Protein AF-A0A1E3R2U1-F1 (afdb_monomer_lite)

Foldseek 3Di:
DVVCCLPPPVNLVCLQVVPVVSCVVPPDDPQRSVCLQPLHALVSVVVVPDDSVVSHSSNCSSHVVSVVVDDPVNVVVVVVVD

Structure (mmCIF, N/CA/C/O backbone):
data_AF-A0A1E3R2U1-F1
#
_entry.id   AF-A0A1E3R2U1-F1
#
loop_
_atom_site.group_PDB
_atom_site.id
_atom_site.type_symbol
_atom_site.label_atom_id
_atom_site.label_alt_id
_atom_site.label_comp_id
_atom_site.label_asym_id
_atom_site.label_entity_id
_atom_site.label_seq_id
_atom_site.pdbx_PDB_ins_code
_atom_site.Cartn_x
_atom_site.Cartn_y
_atom_site.Cartn_z
_atom_site.occupancy
_atom_site.B_iso_or_equiv
_atom_site.auth_seq_id
_atom_site.auth_comp_id
_atom_site.auth_asym_id
_atom_site.auth_atom_id
_atom_site.pdbx_PDB_model_num
ATOM 1 N N . MET A 1 1 ? -19.173 6.506 -5.774 1.00 45.34 1 MET A N 1
ATOM 2 C CA . MET A 1 1 ? -18.699 5.332 -6.550 1.00 45.34 1 MET A CA 1
ATOM 3 C C . MET A 1 1 ? -17.327 4.912 -6.025 1.00 45.34 1 MET A C 1
ATOM 5 O O . MET A 1 1 ? -16.745 5.679 -5.274 1.00 45.34 1 MET A O 1
ATOM 9 N N . VAL A 1 2 ? -16.810 3.717 -6.357 1.00 41.84 2 VAL A N 1
ATOM 10 C CA . VAL A 1 2 ? -15.436 3.303 -5.960 1.00 41.84 2 VAL A CA 1
ATOM 11 C C . VAL A 1 2 ? -14.395 4.322 -6.441 1.00 41.84 2 VAL A C 1
ATOM 13 O O . VAL A 1 2 ? -13.446 4.613 -5.725 1.00 41.84 2 VAL A O 1
ATOM 16 N N . GLU A 1 3 ? -14.644 4.927 -7.602 1.00 40.03 3 GLU A N 1
ATOM 17 C CA . GLU A 1 3 ? -13.863 6.023 -8.181 1.00 40.03 3 GLU A CA 1
ATOM 18 C C . GLU A 1 3 ? -13.727 7.213 -7.220 1.00 40.03 3 GLU A C 1
ATOM 20 O O . GLU A 1 3 ? -12.612 7.661 -6.989 1.00 40.03 3 GLU A O 1
ATOM 25 N N . ASP A 1 4 ? -14.808 7.630 -6.550 1.00 45.22 4 ASP A N 1
ATOM 26 C CA . ASP A 1 4 ? -14.758 8.728 -5.573 1.00 45.22 4 ASP A CA 1
ATOM 27 C C . ASP A 1 4 ? -13.874 8.390 -4.366 1.00 45.22 4 ASP A C 1
ATOM 29 O O . ASP A 1 4 ? -13.223 9.271 -3.823 1.00 45.22 4 ASP A O 1
ATOM 33 N N . GLY A 1 5 ? -13.815 7.122 -3.944 1.00 51.44 5 GLY A N 1
ATOM 34 C CA . GLY A 1 5 ? -12.920 6.686 -2.864 1.00 51.44 5 GLY A CA 1
ATOM 35 C C . GLY A 1 5 ? -11.450 6.632 -3.288 1.00 51.44 5 GLY A C 1
ATOM 36 O O . GLY A 1 5 ? -10.566 6.798 -2.453 1.00 51.44 5 GLY A O 1
ATOM 37 N N . LEU A 1 6 ? -11.190 6.433 -4.584 1.00 50.22 6 LEU A N 1
ATOM 38 C CA . LEU A 1 6 ? -9.848 6.443 -5.172 1.00 50.22 6 LEU A CA 1
ATOM 39 C C . LEU A 1 6 ? -9.354 7.863 -5.494 1.00 50.22 6 LEU A C 1
ATOM 41 O O . LEU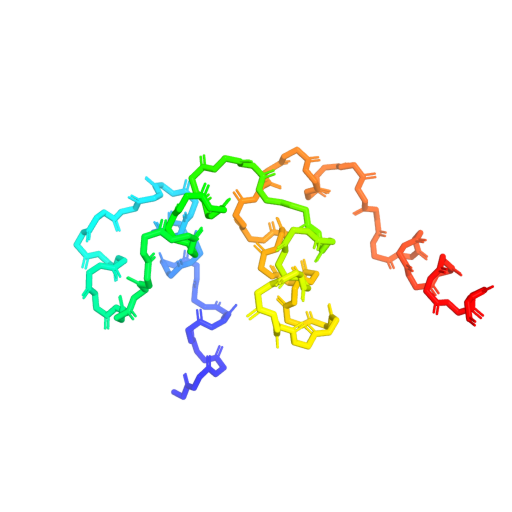 A 1 6 ? -8.146 8.064 -5.590 1.00 50.22 6 LEU A O 1
ATOM 45 N N . THR A 1 7 ? -10.258 8.836 -5.660 1.00 56.75 7 THR A N 1
ATOM 46 C CA . THR A 1 7 ? -9.927 10.231 -6.014 1.00 56.75 7 THR A CA 1
ATOM 47 C C . THR A 1 7 ? -10.225 11.251 -4.914 1.00 56.75 7 THR A C 1
ATOM 49 O O . THR A 1 7 ? -9.930 12.430 -5.085 1.00 56.75 7 THR A O 1
ATOM 52 N N . SER A 1 8 ? -10.850 10.846 -3.808 1.00 65.44 8 SER A N 1
ATOM 53 C CA . SER A 1 8 ? -11.124 11.726 -2.670 1.00 65.44 8 SER A CA 1
ATOM 54 C C . SER A 1 8 ? -9.843 11.952 -1.873 1.00 65.44 8 SER A C 1
ATOM 56 O O . SER A 1 8 ? -9.314 11.018 -1.267 1.00 65.44 8 SER A O 1
ATOM 58 N N . ASP A 1 9 ? -9.383 13.205 -1.832 1.00 67.19 9 ASP A N 1
ATOM 59 C CA . ASP A 1 9 ? -8.249 13.628 -1.000 1.00 67.19 9 ASP A CA 1
ATOM 60 C C . ASP A 1 9 ? -8.415 13.177 0.459 1.00 67.19 9 ASP A C 1
ATOM 62 O O . ASP A 1 9 ? -7.452 12.721 1.069 1.00 67.19 9 ASP A O 1
ATOM 66 N N . ASP A 1 10 ? -9.637 13.208 0.997 1.00 70.31 10 ASP A N 1
ATOM 67 C CA . ASP A 1 10 ? -9.926 12.749 2.360 1.00 70.31 10 ASP A CA 1
ATOM 68 C C . ASP A 1 10 ? -9.647 11.250 2.530 1.00 70.31 10 ASP A C 1
ATOM 70 O O . ASP A 1 10 ? -8.999 10.840 3.491 1.00 70.31 10 ASP A O 1
ATOM 74 N N . SER A 1 11 ? -10.068 10.423 1.567 1.00 69.31 11 SER A N 1
ATOM 75 C CA . SER A 1 11 ? -9.801 8.976 1.594 1.00 69.31 11 SER A CA 1
ATOM 76 C C . SER A 1 11 ? -8.304 8.688 1.477 1.00 69.31 11 SER A C 1
ATOM 78 O O . SER A 1 11 ? -7.776 7.806 2.157 1.00 69.31 11 SER A O 1
ATOM 80 N N . TRP A 1 12 ? -7.595 9.475 0.667 1.00 74.12 12 TRP A N 1
ATOM 81 C CA . TRP A 1 12 ? -6.150 9.361 0.517 1.00 74.12 12 TRP A CA 1
ATOM 82 C C . TRP A 1 12 ? -5.409 9.736 1.808 1.00 74.12 12 TRP A C 1
ATOM 84 O O . TRP A 1 12 ? -4.507 9.013 2.242 1.00 74.12 12 TRP A O 1
ATOM 94 N N . GLN A 1 13 ? -5.813 10.825 2.466 1.00 76.06 13 GLN A N 1
ATOM 95 C CA . GLN A 1 13 ? -5.244 11.236 3.749 1.00 76.06 13 GLN A CA 1
ATOM 96 C C . GLN A 1 13 ? -5.531 10.212 4.849 1.00 76.06 13 GLN A C 1
ATOM 98 O O . GLN A 1 13 ? -4.612 9.858 5.586 1.00 76.06 13 GLN A O 1
ATOM 103 N N . SER A 1 14 ? -6.749 9.670 4.927 1.00 80.38 14 SER A N 1
ATOM 104 C CA . SER A 1 14 ? -7.091 8.627 5.902 1.00 80.38 14 SER A CA 1
ATOM 105 C C . SER A 1 14 ? -6.255 7.357 5.718 1.00 80.38 14 SER A C 1
ATOM 107 O O . SER A 1 14 ? -5.761 6.803 6.699 1.00 80.38 14 SER A O 1
ATOM 109 N N . ILE A 1 15 ? -6.020 6.919 4.475 1.00 78.62 15 ILE A N 1
ATOM 110 C CA . ILE A 1 15 ? -5.149 5.767 4.186 1.00 78.62 15 ILE A CA 1
ATOM 111 C C . ILE A 1 15 ? -3.695 6.064 4.579 1.00 78.62 15 ILE A C 1
ATOM 113 O O . ILE A 1 15 ? -3.057 5.237 5.230 1.00 78.62 15 ILE A O 1
ATOM 117 N N . ARG A 1 16 ? -3.170 7.252 4.248 1.00 77.00 16 ARG A N 1
ATOM 118 C CA . ARG A 1 16 ? -1.798 7.662 4.613 1.00 77.00 16 ARG A CA 1
ATOM 119 C C . ARG A 1 16 ? -1.591 7.797 6.114 1.00 77.00 16 ARG A C 1
ATOM 121 O O . ARG A 1 16 ? -0.518 7.471 6.615 1.00 77.00 16 ARG A O 1
ATOM 128 N N . ALA A 1 17 ? -2.604 8.285 6.820 1.00 82.50 17 ALA A N 1
ATOM 129 C CA . ALA A 1 17 ? -2.597 8.406 8.269 1.00 82.50 17 ALA A CA 1
ATOM 130 C C . ALA A 1 17 ? -2.805 7.058 8.975 1.00 82.50 17 ALA A C 1
ATOM 132 O O . ALA A 1 17 ? -2.703 7.010 10.199 1.00 82.50 17 ALA A O 1
ATOM 133 N N . LEU A 1 18 ? -3.078 5.980 8.222 1.00 78.69 18 LEU A N 1
ATOM 134 C CA . LEU A 1 18 ? -3.476 4.679 8.757 1.00 78.69 18 LEU A CA 1
ATOM 135 C C . LEU A 1 18 ? -4.632 4.819 9.758 1.00 78.69 18 LEU A C 1
ATOM 137 O O . LEU A 1 18 ? -4.625 4.188 10.814 1.00 78.69 18 LEU A O 1
ATOM 141 N N . ASP A 1 19 ? -5.599 5.679 9.428 1.00 83.69 19 ASP A N 1
ATOM 142 C CA . ASP A 1 19 ? -6.744 5.986 10.278 1.00 83.69 19 ASP A CA 1
ATOM 143 C C . ASP A 1 19 ? -7.496 4.692 10.618 1.00 83.69 19 ASP A C 1
ATOM 145 O O . ASP A 1 19 ? -8.055 4.023 9.744 1.00 83.69 19 ASP A O 1
ATOM 149 N N . GLU A 1 20 ? -7.476 4.309 11.897 1.00 79.50 20 GLU A N 1
ATOM 150 C CA . GLU A 1 20 ? -8.047 3.041 12.345 1.00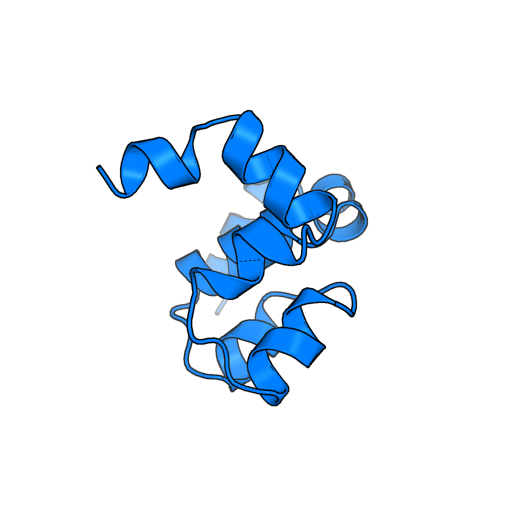 79.50 20 GLU A CA 1
ATOM 151 C C . GLU A 1 20 ? -9.569 3.001 12.179 1.00 79.50 20 GLU A C 1
ATOM 153 O O . GLU A 1 20 ? -10.116 1.941 11.871 1.00 79.50 20 GLU A O 1
ATOM 158 N N . GLU A 1 21 ? -10.259 4.136 12.321 1.00 82.69 21 GLU A N 1
ATOM 159 C CA . GLU A 1 21 ? -11.704 4.207 12.114 1.00 82.69 21 GLU A CA 1
ATOM 160 C C . GLU A 1 21 ? -12.032 3.999 10.635 1.00 82.69 21 GLU A C 1
ATOM 162 O O . GLU A 1 21 ? -12.924 3.217 10.299 1.00 82.69 21 GLU A O 1
ATOM 167 N N . PHE A 1 22 ? -11.274 4.631 9.738 1.00 82.19 22 PHE A N 1
ATOM 168 C CA . PHE A 1 22 ? -11.425 4.440 8.300 1.00 82.19 22 PHE A CA 1
ATOM 169 C C . PHE A 1 22 ? -11.101 3.004 7.876 1.00 82.19 22 PHE A C 1
ATOM 171 O O . PHE A 1 22 ? -11.901 2.372 7.185 1.00 82.19 22 PHE A O 1
ATOM 178 N N . LEU A 1 23 ? -9.963 2.460 8.317 1.00 78.69 23 LEU A N 1
ATOM 179 C CA . LEU A 1 23 ? -9.528 1.107 7.973 1.00 78.69 23 LEU A CA 1
ATOM 180 C C . LEU A 1 23 ? -10.468 0.036 8.538 1.00 78.69 23 LEU A C 1
ATOM 182 O O . LEU A 1 23 ? -10.685 -0.968 7.870 1.00 78.69 23 LEU A O 1
ATOM 186 N N . SER A 1 24 ? -11.089 0.261 9.704 1.00 82.19 24 SER A N 1
ATOM 187 C CA . SER A 1 24 ? -12.064 -0.673 10.292 1.00 82.19 24 SER A CA 1
ATOM 188 C C . SER A 1 24 ? -13.310 -0.899 9.426 1.00 82.19 24 SER A C 1
ATOM 190 O O . SER A 1 24 ? -13.993 -1.914 9.574 1.00 82.19 24 SER A O 1
ATOM 192 N N . ARG A 1 25 ? -13.598 0.019 8.492 1.00 83.56 25 ARG A N 1
ATOM 193 C CA . ARG A 1 25 ? -14.702 -0.111 7.525 1.00 83.56 25 ARG A CA 1
ATOM 194 C C . ARG A 1 25 ? -14.415 -1.172 6.464 1.00 83.56 25 ARG A C 1
ATOM 196 O O . ARG A 1 25 ? -15.343 -1.651 5.818 1.00 83.56 25 ARG A O 1
ATOM 203 N N . TYR A 1 26 ? -13.148 -1.543 6.300 1.00 75.88 26 TYR A N 1
ATOM 204 C CA . TYR A 1 26 ? -12.692 -2.575 5.386 1.00 75.88 26 TYR A CA 1
ATOM 205 C C . TYR A 1 26 ? -12.310 -3.803 6.213 1.00 75.88 26 TYR A C 1
ATOM 207 O O . TYR A 1 26 ? -11.497 -3.724 7.130 1.00 75.88 26 TYR A O 1
ATOM 215 N N . SER A 1 27 ? -12.917 -4.954 5.924 1.00 79.19 27 SER A N 1
ATOM 216 C CA . SER A 1 27 ? -12.670 -6.209 6.648 1.00 79.19 27 SER A CA 1
ATOM 217 C C . SER A 1 27 ? -11.317 -6.833 6.276 1.00 79.19 27 SER A C 1
ATOM 219 O O . SER A 1 27 ? -11.266 -7.948 5.767 1.00 79.19 27 SER A O 1
ATOM 221 N N . LEU A 1 28 ? -10.230 -6.093 6.504 1.00 79.81 28 LEU A N 1
ATOM 222 C CA . LEU A 1 28 ? -8.862 -6.522 6.235 1.00 79.81 28 LEU A CA 1
ATOM 223 C C . LEU A 1 28 ? -8.454 -7.629 7.211 1.00 79.81 28 LEU A C 1
ATOM 225 O O . LEU A 1 28 ? -8.652 -7.528 8.425 1.00 79.81 28 LEU A O 1
ATOM 229 N N . SER A 1 29 ? -7.837 -8.673 6.676 1.00 83.81 29 SER A N 1
ATOM 230 C CA . SER A 1 29 ? -7.155 -9.698 7.457 1.00 83.81 29 SER A CA 1
ATOM 231 C C . SER A 1 29 ? -5.943 -9.123 8.198 1.00 83.81 29 SER A C 1
ATOM 233 O O . SER A 1 29 ? -5.438 -8.036 7.898 1.00 83.81 29 SER A O 1
ATOM 235 N N . SER A 1 30 ? -5.435 -9.875 9.178 1.00 83.62 30 SER A N 1
ATOM 236 C CA . SER A 1 30 ? -4.231 -9.489 9.921 1.00 83.62 30 SER A CA 1
ATOM 237 C C . SER A 1 30 ? -3.011 -9.308 9.011 1.00 83.62 30 SER A C 1
ATOM 239 O O . SER A 1 30 ? -2.214 -8.402 9.251 1.00 83.62 30 SER A O 1
ATOM 241 N N . ASP A 1 31 ? -2.896 -10.111 7.952 1.00 81.25 31 ASP A N 1
ATOM 242 C CA . ASP A 1 31 ? -1.784 -10.045 7.001 1.00 81.25 31 ASP A CA 1
ATOM 243 C C . ASP A 1 31 ? -1.881 -8.809 6.099 1.00 81.25 31 ASP A C 1
ATOM 245 O O . ASP A 1 31 ? -0.901 -8.079 5.941 1.00 81.25 31 ASP A O 1
ATOM 249 N N . GLU A 1 32 ? -3.073 -8.501 5.582 1.00 82.81 32 GLU A N 1
ATOM 250 C CA . GLU A 1 32 ? -3.316 -7.290 4.786 1.00 82.81 32 GLU A CA 1
ATOM 251 C C . GLU A 1 32 ? -3.070 -6.022 5.611 1.00 82.81 32 GLU A C 1
ATOM 253 O O . GLU A 1 32 ? -2.396 -5.098 5.154 1.00 82.81 32 GLU A O 1
ATOM 258 N N . MET A 1 33 ? -3.538 -6.000 6.863 1.00 83.25 33 MET A N 1
ATOM 259 C CA . MET A 1 33 ? -3.290 -4.891 7.785 1.00 83.25 33 MET A CA 1
ATOM 260 C C . MET A 1 33 ? -1.790 -4.713 8.062 1.00 83.25 33 MET A C 1
ATOM 262 O O . MET A 1 33 ? -1.286 -3.590 8.113 1.00 83.25 33 MET A O 1
ATOM 266 N N . ASN A 1 34 ? -1.055 -5.817 8.212 1.00 84.75 34 ASN A N 1
ATOM 267 C CA . ASN A 1 34 ? 0.388 -5.789 8.421 1.00 84.75 34 ASN A CA 1
ATOM 268 C C . ASN A 1 34 ? 1.137 -5.248 7.191 1.00 84.75 34 ASN A C 1
ATOM 270 O O . ASN A 1 34 ? 2.108 -4.507 7.342 1.00 84.75 34 ASN A O 1
ATOM 274 N N . ILE A 1 35 ? 0.675 -5.569 5.979 1.00 84.69 35 ILE A N 1
ATOM 275 C CA . ILE A 1 35 ? 1.231 -5.032 4.730 1.00 84.69 35 ILE A CA 1
ATOM 276 C C . ILE A 1 35 ? 0.993 -3.523 4.646 1.00 84.69 35 ILE A C 1
ATOM 278 O O . ILE A 1 35 ? 1.950 -2.771 4.454 1.00 84.69 35 ILE A O 1
ATOM 282 N N . VAL A 1 36 ? -0.247 -3.073 4.860 1.00 83.50 36 VAL A N 1
ATOM 283 C CA . VAL A 1 36 ? -0.631 -1.651 4.797 1.00 83.50 36 VAL A CA 1
ATOM 284 C C . VAL A 1 36 ? 0.174 -0.804 5.792 1.00 83.50 36 VAL A C 1
ATOM 286 O O . VAL A 1 36 ? 0.644 0.274 5.439 1.00 83.50 36 VAL A O 1
ATOM 289 N N . ARG A 1 37 ? 0.419 -1.312 7.007 1.00 83.00 37 ARG A N 1
ATOM 290 C CA . ARG A 1 37 ? 1.168 -0.598 8.059 1.00 83.00 37 ARG A CA 1
ATOM 291 C C . ARG A 1 37 ? 2.681 -0.518 7.817 1.00 83.00 37 ARG A C 1
ATOM 293 O O . ARG A 1 37 ? 3.331 0.371 8.361 1.00 83.00 37 ARG A O 1
ATOM 300 N N . ASN A 1 38 ? 3.261 -1.417 7.019 1.00 84.62 38 ASN A N 1
ATOM 301 C CA . ASN A 1 38 ? 4.718 -1.574 6.902 1.00 84.62 38 ASN A CA 1
ATOM 302 C C . ASN A 1 38 ? 5.269 -1.186 5.527 1.00 84.62 38 ASN A C 1
ATOM 304 O O . ASN A 1 38 ? 5.984 -1.9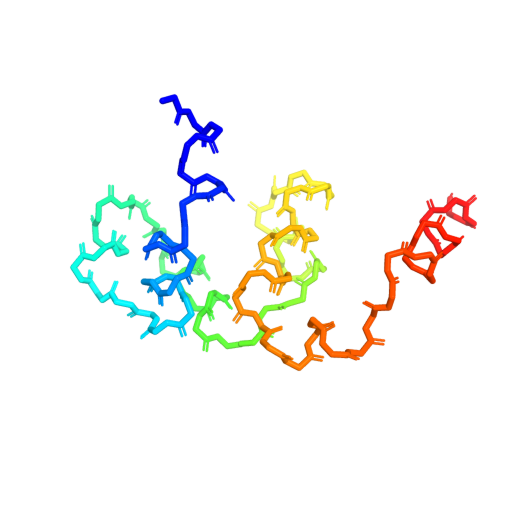80 4.900 1.00 84.62 38 ASN A O 1
ATOM 308 N N . LYS A 1 39 ? 4.967 0.045 5.085 1.00 79.56 39 LYS A N 1
ATOM 309 C CA . LYS A 1 39 ? 5.478 0.640 3.835 1.00 79.56 39 LYS A CA 1
ATOM 310 C C . LYS A 1 39 ? 5.346 -0.347 2.665 1.00 79.56 39 LYS A C 1
ATOM 312 O O . LYS A 1 39 ? 6.346 -0.922 2.211 1.00 79.56 39 LYS A O 1
ATOM 317 N N . PRO A 1 40 ? 4.112 -0.636 2.235 1.00 82.06 40 PRO A N 1
ATOM 318 C CA . PRO A 1 40 ? 3.875 -1.699 1.276 1.00 82.06 40 PRO A CA 1
ATOM 319 C C . PRO A 1 40 ? 4.522 -1.394 -0.078 1.00 82.06 40 PRO A C 1
ATOM 321 O O . PRO A 1 40 ? 4.579 -0.242 -0.513 1.00 82.06 40 PRO A O 1
ATOM 324 N N . THR A 1 41 ? 4.985 -2.447 -0.747 1.00 85.00 41 THR A N 1
ATOM 325 C CA . THR A 1 41 ? 5.467 -2.425 -2.136 1.00 85.00 41 THR A CA 1
ATOM 326 C C . THR A 1 41 ? 4.524 -3.267 -3.003 1.00 85.00 41 THR A C 1
ATOM 328 O O . THR A 1 41 ? 3.779 -4.086 -2.439 1.00 85.00 41 THR A O 1
ATOM 331 N N . PRO A 1 42 ? 4.509 -3.080 -4.336 1.00 84.56 42 PRO A N 1
ATOM 332 C CA . PRO A 1 42 ? 3.567 -3.787 -5.198 1.00 84.56 42 PRO A CA 1
ATOM 333 C C . PRO A 1 42 ? 3.683 -5.306 -5.049 1.00 84.56 42 PRO A C 1
ATOM 335 O O . PRO A 1 42 ? 2.677 -6.006 -5.008 1.00 84.56 42 PRO A O 1
ATOM 338 N N . GLU A 1 43 ? 4.897 -5.819 -4.850 1.00 85.50 43 GLU A N 1
ATOM 339 C CA . GLU A 1 43 ? 5.170 -7.247 -4.669 1.00 85.50 43 GLU A CA 1
ATOM 340 C C . GLU A 1 43 ? 4.533 -7.788 -3.380 1.00 85.50 43 GLU A C 1
ATOM 342 O O . GLU A 1 43 ? 3.980 -8.889 -3.365 1.00 85.50 43 GLU A O 1
ATOM 347 N N . LYS A 1 44 ? 4.551 -7.002 -2.293 1.00 85.06 44 LYS A N 1
ATOM 348 C CA . LYS A 1 44 ? 3.903 -7.385 -1.030 1.00 85.06 44 LYS A CA 1
ATOM 349 C C . LYS A 1 44 ? 2.386 -7.452 -1.187 1.00 85.06 44 LYS A C 1
ATOM 351 O O . LYS A 1 44 ? 1.777 -8.393 -0.689 1.00 85.06 44 LYS A O 1
ATOM 356 N N . PHE A 1 45 ? 1.773 -6.512 -1.904 1.00 82.88 45 PHE A N 1
ATOM 357 C CA . PHE A 1 45 ? 0.339 -6.579 -2.198 1.00 82.88 45 PHE A CA 1
ATOM 358 C C . PHE A 1 45 ? -0.012 -7.722 -3.158 1.00 82.88 45 PHE A C 1
ATOM 360 O O . PHE A 1 45 ? -1.009 -8.412 -2.950 1.00 82.88 45 PHE A O 1
ATOM 367 N N . ALA A 1 46 ? 0.823 -7.990 -4.161 1.00 84.12 46 ALA A N 1
ATOM 368 C CA . ALA A 1 46 ? 0.627 -9.120 -5.064 1.00 84.12 46 ALA A CA 1
ATOM 369 C C . ALA A 1 46 ? 0.654 -10.467 -4.314 1.00 84.12 46 ALA A C 1
ATOM 371 O O . ALA A 1 46 ? -0.116 -11.367 -4.646 1.00 84.12 46 ALA A O 1
ATOM 372 N N . SER A 1 47 ? 1.464 -10.594 -3.253 1.00 83.50 47 SER A N 1
ATOM 373 C CA . SER A 1 47 ? 1.536 -11.820 -2.439 1.00 83.50 47 SER A CA 1
ATOM 374 C C . SER A 1 47 ? 0.245 -12.186 -1.695 1.00 83.50 47 SER A C 1
ATOM 376 O O . SER A 1 47 ? 0.063 -13.351 -1.349 1.00 83.50 47 SER A O 1
ATOM 378 N N . VAL A 1 48 ? -0.675 -11.232 -1.502 1.00 83.06 48 VAL A N 1
ATOM 379 C CA . VAL A 1 48 ? -2.018 -11.478 -0.938 1.00 83.06 48 VAL A CA 1
ATOM 380 C C . VAL A 1 48 ? -3.110 -11.530 -2.016 1.00 83.06 48 VAL A 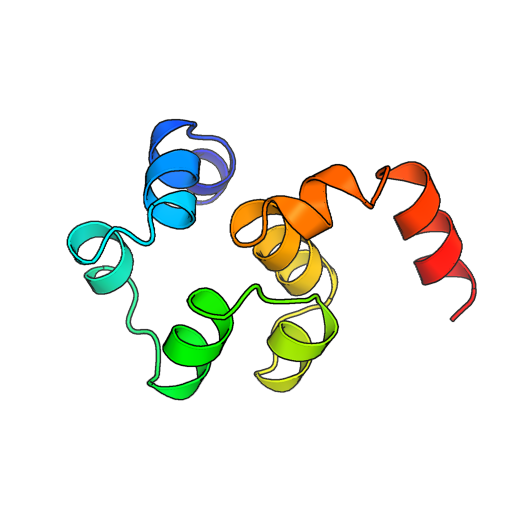C 1
ATOM 382 O O . VAL A 1 48 ? -4.298 -11.504 -1.714 1.00 83.06 48 VAL A O 1
ATOM 385 N N . GLY A 1 49 ? -2.715 -11.641 -3.288 1.00 81.88 49 GLY A N 1
ATOM 386 C CA . GLY A 1 49 ? -3.624 -11.849 -4.414 1.00 81.88 49 GLY A CA 1
ATOM 387 C C . GLY A 1 49 ? -4.199 -10.573 -5.028 1.00 81.88 49 GLY A C 1
ATOM 388 O O . GLY A 1 49 ? -5.133 -10.668 -5.828 1.00 81.88 49 GLY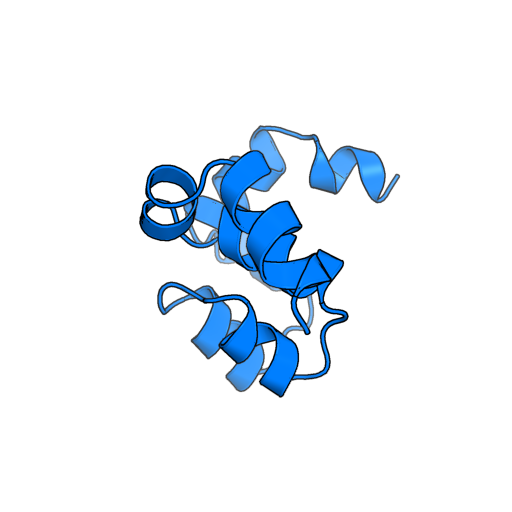 A O 1
ATOM 389 N N . LEU A 1 50 ? -3.668 -9.385 -4.700 1.00 79.44 50 LEU A N 1
ATOM 390 C CA . LEU A 1 50 ? -4.096 -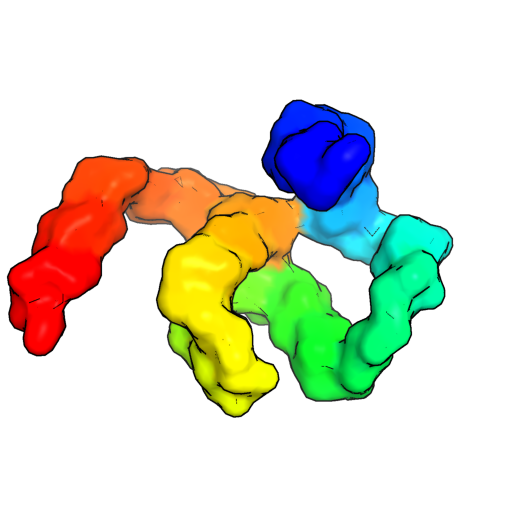8.157 -5.374 1.00 79.44 50 LEU A CA 1
ATOM 391 C C . LEU A 1 50 ? -3.628 -8.151 -6.841 1.00 79.44 50 LEU A C 1
ATOM 393 O O . LEU A 1 50 ? -2.460 -8.441 -7.115 1.00 79.44 50 LEU A O 1
ATOM 397 N N . PRO A 1 51 ? -4.495 -7.749 -7.790 1.00 84.44 51 PRO A N 1
ATOM 398 C CA . PRO A 1 51 ? -4.093 -7.515 -9.172 1.00 84.44 51 PRO A CA 1
ATOM 399 C C . PRO A 1 51 ? -2.955 -6.484 -9.271 1.00 84.44 51 PRO A C 1
ATOM 401 O O . PRO A 1 51 ? -2.986 -5.499 -8.529 1.00 84.44 51 PRO A O 1
ATOM 404 N N . PRO A 1 52 ? -2.011 -6.623 -10.221 1.00 79.88 52 PRO A N 1
ATOM 405 C CA . PRO A 1 52 ? -0.812 -5.779 -10.301 1.00 79.88 52 PRO A CA 1
ATOM 406 C C . PRO A 1 52 ? -1.080 -4.267 -10.290 1.00 79.88 52 PRO A C 1
ATOM 408 O O . PRO A 1 52 ? -0.427 -3.526 -9.559 1.00 79.88 52 PRO A O 1
ATOM 411 N N . LEU A 1 53 ? -2.094 -3.804 -11.030 1.00 82.69 53 LEU A N 1
ATOM 412 C CA . LEU A 1 53 ? -2.466 -2.384 -11.066 1.00 82.69 53 LEU A CA 1
ATOM 413 C C . LEU A 1 53 ? -2.984 -1.874 -9.712 1.00 82.69 53 LEU A C 1
ATOM 415 O O . LEU A 1 53 ? -2.661 -0.759 -9.309 1.00 82.69 53 LEU A O 1
ATOM 419 N N . LEU A 1 54 ? -3.760 -2.690 -8.992 1.00 80.19 54 LEU A N 1
ATOM 420 C CA . LEU A 1 54 ? -4.270 -2.339 -7.663 1.00 80.19 54 LEU A CA 1
ATOM 421 C C . LEU A 1 54 ? -3.177 -2.428 -6.599 1.00 80.19 54 LEU A C 1
ATOM 423 O O . LEU A 1 54 ? -3.142 -1.594 -5.703 1.00 80.19 54 LEU A O 1
ATOM 427 N N . ALA A 1 55 ? -2.269 -3.397 -6.715 1.00 83.56 55 ALA A N 1
ATOM 428 C CA . ALA A 1 55 ? -1.101 -3.517 -5.854 1.00 83.56 55 ALA A CA 1
ATOM 429 C C . ALA A 1 55 ? -0.187 -2.288 -5.982 1.00 83.56 55 ALA A C 1
ATOM 431 O O . ALA A 1 55 ? 0.203 -1.695 -4.980 1.00 83.56 55 ALA A O 1
ATOM 432 N N . MET A 1 56 ? 0.079 -1.851 -7.214 1.00 83.44 56 MET A N 1
ATOM 433 C CA . MET A 1 56 ? 0.832 -0.632 -7.497 1.00 83.44 56 MET A CA 1
ATOM 434 C C . MET A 1 56 ? 0.149 0.608 -6.920 1.00 83.44 56 MET A C 1
ATOM 436 O O . MET A 1 56 ? 0.780 1.381 -6.199 1.00 83.44 56 MET A O 1
ATOM 440 N N . TRP A 1 57 ? -1.145 0.782 -7.204 1.00 80.88 57 TRP A N 1
ATOM 441 C CA . TRP A 1 57 ? -1.908 1.922 -6.708 1.00 80.88 57 TRP A CA 1
ATOM 442 C C . TRP A 1 57 ? -1.979 1.935 -5.175 1.00 80.88 57 TRP A C 1
ATOM 444 O O . TRP A 1 57 ? -1.760 2.967 -4.546 1.00 80.88 57 TRP A O 1
ATOM 454 N N . GLY A 1 58 ? -2.186 0.773 -4.554 1.00 81.69 58 GLY A N 1
ATOM 455 C CA . GLY A 1 58 ? -2.144 0.604 -3.104 1.00 81.69 58 GLY A CA 1
ATOM 456 C C . GLY A 1 58 ? -0.784 0.977 -2.516 1.00 81.69 58 GLY A C 1
ATOM 457 O O . GLY A 1 58 ? -0.723 1.676 -1.508 1.00 81.69 58 GLY A O 1
ATOM 458 N N . SER A 1 59 ? 0.320 0.576 -3.150 1.00 83.44 59 SER A N 1
ATOM 459 C CA . SER A 1 59 ? 1.666 0.976 -2.721 1.00 83.44 59 SER A CA 1
ATOM 460 C C . SER A 1 59 ? 1.898 2.470 -2.856 1.00 83.44 59 SER A C 1
ATOM 462 O O . SER A 1 59 ? 2.433 3.083 -1.940 1.00 83.44 59 SER A O 1
ATOM 464 N N . PHE A 1 60 ? 1.446 3.074 -3.951 1.00 83.19 60 PHE A N 1
ATOM 465 C CA . PHE A 1 60 ? 1.526 4.517 -4.155 1.00 83.19 60 PHE A CA 1
ATOM 466 C C . PHE A 1 60 ? 0.746 5.298 -3.087 1.00 83.19 60 PHE A C 1
ATOM 468 O O . PHE A 1 60 ? 1.229 6.300 -2.560 1.00 83.19 60 PHE A O 1
ATOM 475 N N . MET A 1 61 ? -0.439 4.818 -2.704 1.00 80.19 61 MET A N 1
ATOM 476 C CA . MET A 1 61 ? -1.257 5.474 -1.683 1.00 80.19 61 MET A CA 1
ATOM 477 C C . MET A 1 61 ? -0.717 5.288 -0.262 1.00 80.19 61 MET A C 1
ATOM 479 O O . MET A 1 61 ? -0.705 6.247 0.510 1.00 80.19 61 MET A O 1
ATOM 483 N N . CYS A 1 62 ? -0.266 4.080 0.080 1.00 82.06 62 CYS A N 1
ATOM 484 C CA . CYS A 1 62 ? 0.111 3.699 1.444 1.00 82.06 62 CYS A CA 1
ATOM 485 C C . CYS A 1 62 ? 1.597 3.933 1.771 1.00 82.06 62 CYS A C 1
ATOM 487 O O . CYS A 1 62 ? 1.999 3.793 2.926 1.00 82.06 62 CYS A O 1
ATOM 489 N N . ASN A 1 63 ? 2.439 4.246 0.781 1.00 84.69 63 ASN A N 1
ATOM 490 C CA . ASN A 1 63 ? 3.880 4.397 0.969 1.00 84.69 63 ASN A CA 1
ATOM 491 C C . ASN A 1 63 ? 4.409 5.698 0.325 1.00 84.69 63 ASN A C 1
ATOM 493 O O . ASN A 1 63 ? 4.755 5.712 -0.857 1.00 84.69 63 ASN A O 1
ATOM 497 N N . PRO A 1 64 ? 4.562 6.783 1.111 1.00 79.81 64 PRO A N 1
ATOM 498 C CA . PRO A 1 64 ? 5.075 8.065 0.618 1.00 79.81 64 PRO A CA 1
ATOM 499 C C . PRO A 1 64 ? 6.509 8.013 0.068 1.00 79.81 64 PRO A C 1
ATOM 501 O O . PRO A 1 64 ? 6.918 8.893 -0.684 1.00 79.81 64 PRO A O 1
ATOM 504 N N . GLU A 1 65 ? 7.316 7.023 0.463 1.00 80.31 65 GLU A N 1
ATOM 505 C CA . GLU A 1 65 ? 8.663 6.844 -0.098 1.00 80.31 65 GLU A CA 1
ATOM 506 C C . GLU A 1 65 ? 8.587 6.245 -1.501 1.00 80.31 65 GLU A C 1
ATOM 508 O O . GLU A 1 65 ? 9.275 6.716 -2.402 1.00 80.31 65 GLU A O 1
ATOM 513 N N . PHE A 1 66 ? 7.696 5.272 -1.700 1.00 79.19 66 PHE A N 1
ATOM 514 C CA . PHE A 1 66 ? 7.435 4.675 -3.006 1.00 79.19 66 PHE A CA 1
ATOM 515 C C . PHE A 1 66 ? 6.857 5.697 -3.994 1.00 79.19 66 PHE A C 1
ATOM 517 O O . PHE A 1 66 ? 7.331 5.782 -5.122 1.00 79.19 66 PHE A O 1
ATOM 524 N N . GLU A 1 67 ? 5.920 6.543 -3.546 1.00 78.31 67 GLU A N 1
ATOM 525 C CA . GLU A 1 67 ? 5.417 7.689 -4.322 1.00 78.31 67 GLU A CA 1
ATOM 526 C C . GLU A 1 67 ? 6.549 8.608 -4.810 1.00 78.31 67 GLU A C 1
ATOM 528 O O . GLU A 1 67 ? 6.555 9.026 -5.964 1.00 78.31 67 GLU A O 1
ATOM 533 N N . ARG A 1 68 ? 7.516 8.936 -3.942 1.00 76.56 68 ARG A N 1
ATOM 534 C CA . ARG A 1 68 ? 8.628 9.841 -4.288 1.00 76.56 68 ARG A CA 1
ATOM 535 C C . ARG A 1 68 ? 9.666 9.205 -5.201 1.00 76.56 68 ARG A C 1
ATOM 537 O O . ARG A 1 68 ? 10.350 9.924 -5.923 1.00 76.56 68 ARG A O 1
ATOM 544 N N . MET A 1 69 ? 9.849 7.894 -5.092 1.00 71.50 69 MET A N 1
ATOM 545 C CA . MET A 1 69 ? 10.883 7.161 -5.818 1.00 71.50 69 MET A CA 1
ATOM 546 C C . MET A 1 69 ? 10.506 6.849 -7.260 1.00 71.50 69 MET A C 1
ATOM 548 O O . MET A 1 69 ? 11.396 6.557 -8.050 1.00 71.50 69 MET A O 1
ATOM 552 N N . MET A 1 70 ? 9.218 6.855 -7.590 1.00 64.44 70 MET A N 1
ATOM 553 C CA . MET A 1 70 ? 8.750 6.286 -8.841 1.00 64.44 70 MET A CA 1
ATOM 554 C C . MET A 1 70 ? 7.997 7.333 -9.653 1.00 64.44 70 MET A C 1
ATOM 556 O O . MET A 1 70 ? 6.893 7.744 -9.294 1.00 64.44 70 MET A O 1
ATOM 560 N N . SER A 1 71 ? 8.570 7.756 -10.782 1.00 63.47 71 SER A N 1
ATOM 561 C CA . SER A 1 71 ? 7.766 8.435 -11.794 1.00 63.47 71 SER A CA 1
ATOM 562 C C . SER A 1 71 ? 6.867 7.407 -12.490 1.00 63.47 71 SER A C 1
ATOM 564 O O . SER A 1 71 ? 7.284 6.279 -12.761 1.00 63.47 71 SER A O 1
ATOM 566 N N . ALA A 1 72 ? 5.629 7.786 -12.823 1.00 57.41 72 ALA A N 1
ATOM 567 C CA . ALA A 1 72 ? 4.715 6.901 -13.554 1.00 57.41 72 ALA A CA 1
ATOM 568 C C . ALA A 1 72 ? 5.340 6.359 -14.861 1.00 57.41 72 ALA A C 1
ATOM 570 O O . ALA A 1 72 ? 5.040 5.243 -15.272 1.00 57.41 72 ALA A O 1
ATOM 571 N N . GLY A 1 73 ? 6.247 7.123 -15.486 1.00 57.38 73 GLY A N 1
ATOM 572 C CA . GLY A 1 73 ? 6.980 6.708 -16.683 1.00 57.38 73 GLY A CA 1
ATOM 573 C C . GLY A 1 73 ? 7.996 5.586 -16.443 1.00 57.38 73 GLY A C 1
ATOM 574 O O . GLY A 1 73 ? 8.065 4.662 -17.248 1.00 57.38 73 GLY A O 1
ATOM 575 N N . GLU A 1 74 ? 8.747 5.624 -15.339 1.00 61.44 74 GLU A N 1
ATOM 576 C CA . GLU A 1 74 ? 9.708 4.562 -14.986 1.00 61.44 74 GLU A CA 1
ATOM 577 C C . GLU A 1 74 ? 9.005 3.241 -14.663 1.00 61.44 74 GLU A C 1
ATOM 579 O O . GLU A 1 74 ? 9.506 2.173 -15.008 1.00 61.44 74 GLU A O 1
ATOM 584 N N . TYR A 1 75 ? 7.814 3.309 -14.067 1.00 60.53 75 TYR A N 1
ATOM 585 C CA . TYR A 1 75 ? 7.024 2.122 -13.758 1.00 60.53 75 TYR A CA 1
ATOM 586 C C . TYR A 1 75 ? 6.517 1.398 -15.013 1.00 60.53 75 TYR A C 1
ATOM 588 O O . TYR A 1 75 ? 6.712 0.192 -15.148 1.00 60.53 75 TYR A O 1
ATOM 596 N N . PHE A 1 76 ? 5.882 2.114 -15.950 1.00 61.56 76 PHE A N 1
ATOM 597 C CA . PHE A 1 76 ? 5.369 1.481 -17.172 1.00 61.56 76 PHE A CA 1
ATOM 598 C C . PHE A 1 76 ? 6.488 0.941 -18.064 1.00 61.56 76 PHE A C 1
ATOM 600 O O . PHE A 1 76 ? 6.270 -0.050 -18.751 1.00 61.56 76 PHE A O 1
ATOM 607 N N . ALA A 1 77 ? 7.675 1.553 -18.036 1.00 60.50 77 ALA A N 1
ATOM 608 C CA . ALA A 1 77 ? 8.844 1.000 -18.710 1.00 60.50 77 ALA A CA 1
ATOM 609 C C . ALA A 1 77 ? 9.248 -0.356 -18.104 1.00 60.50 77 ALA A C 1
ATOM 611 O O . ALA A 1 77 ? 9.372 -1.329 -18.836 1.00 60.50 77 ALA A O 1
ATOM 612 N N . ALA A 1 78 ? 9.358 -0.446 -16.775 1.00 59.50 78 ALA A N 1
ATOM 613 C CA . ALA A 1 78 ? 9.720 -1.690 -16.092 1.00 59.50 78 ALA A CA 1
ATOM 614 C C . ALA A 1 78 ? 8.665 -2.803 -16.246 1.00 59.50 78 ALA A C 1
ATOM 616 O O . ALA A 1 78 ? 9.021 -3.967 -16.379 1.00 59.50 78 ALA A O 1
ATOM 617 N N . ALA A 1 79 ? 7.374 -2.454 -16.259 1.00 54.62 79 ALA A N 1
ATOM 618 C CA . ALA A 1 79 ? 6.275 -3.417 -16.364 1.00 54.62 79 ALA A CA 1
ATOM 619 C C . ALA A 1 79 ? 6.025 -3.952 -17.790 1.00 54.62 79 ALA A C 1
ATOM 621 O O . ALA A 1 79 ? 5.262 -4.899 -17.950 1.00 54.62 79 ALA A O 1
ATOM 622 N N . MET A 1 80 ? 6.602 -3.329 -18.825 1.00 54.25 80 MET A N 1
ATOM 623 C CA . MET A 1 80 ? 6.512 -3.799 -20.219 1.00 54.25 80 MET A CA 1
ATOM 624 C C . MET A 1 80 ? 7.721 -4.639 -20.656 1.00 54.25 80 MET A C 1
ATOM 626 O O . MET A 1 80 ? 7.707 -5.179 -21.762 1.00 54.25 80 MET A O 1
ATOM 630 N N . ASP A 1 81 ? 8.744 -4.735 -19.805 1.00 51.16 81 ASP A N 1
ATOM 631 C CA . ASP A 1 81 ? 9.940 -5.555 -20.023 1.00 51.16 81 ASP A CA 1
ATOM 632 C C . ASP A 1 81 ? 9.837 -6.958 -19.366 1.00 51.16 81 ASP A C 1
ATOM 634 O O . ASP A 1 81 ? 10.773 -7.753 -19.480 1.00 51.16 81 ASP A O 1
ATOM 638 N N . GLU A 1 82 ? 8.705 -7.280 -18.719 1.00 46.16 82 GLU A N 1
ATOM 639 C CA . GLU A 1 82 ? 8.320 -8.622 -18.223 1.00 46.16 82 GLU A CA 1
ATOM 640 C C . GLU A 1 82 ? 7.288 -9.305 -19.137 1.00 46.16 82 GLU A C 1
ATOM 642 O O . GLU A 1 82 ? 7.401 -10.542 -19.323 1.00 46.16 82 GLU A O 1
#

Organism: NCBI:txid152142

pLDDT: mean 74.12, std 12.48, range [40.03, 85.5]

Radius of gyration: 12.93 Å; chains: 1; bounding box: 30×26×33 Å

Secondary structure (DSSP, 8-state):
-HHHHHH-HHHHHHHHTT-HHHHHTS---HHHHHHHHS---HHHHHTTT--HHHHHHHHHHH-HHHHHH--HHHHHHHHT--

Sequence (82 aa):
MVEDGLTSDDSWQSIRALDEEFLSRYSLSSDEMNIVRNKPTPEKFASVGLPPLLAMWGSFMCNPEFERMMSAGEYFAAAMDE